Protein AF-A0A4P5VNS6-F1 (afdb_monomer_lite)

Sequence (165 aa):
MGELSDRFSELMARMAKGDAELFRTVGEQNAAIRQLVEEEVAPSVPSGAKEAPALKAGPQSLLPKDQCTPTALKARFGSAAAAHVYLEAALGPAPTKKKTWDYLSTVFVSGAWATKARTLARSGPEPGSVNEEALAQLEGRLLRRIDQLEERIIELFEQLLQRRP

Radius of gyration: 27.94 Å; chains: 1; bounding box: 42×62×94 Å

Foldseek 3Di:
DVPVVVVVVVVVVVVVVVVVVVVVVVVVVVVVVVVVVVVVVDDDDDDDDDDDPPPPDQQAQQDDLVCLDLVNVCVVQVALVSLQVVLCVQANDAPDPDSDSVLSSVCNHRNYHPDPPPPPDDDDDDDDDPPVVVVVVVVVVVVVVVVVVVVVVVVVVVVVVVPDD

pLDDT: mean 73.42, std 17.15, range [33.28, 95.5]

Secondary structure (DSSP, 8-state):
-HHHHHHHHHHHHHHHHHHHHHHHHHHHHHHHHH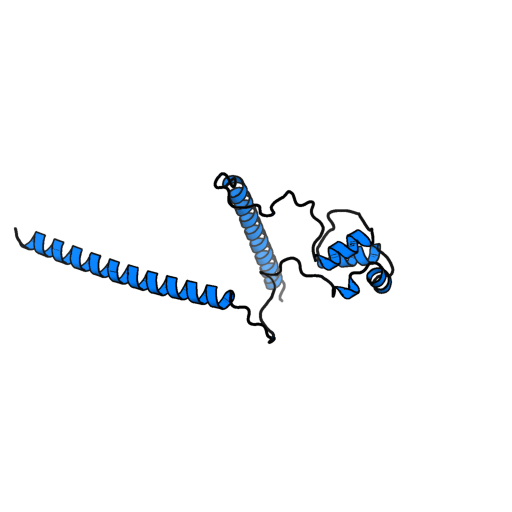HHHHHHHS--------S--SSS--S--SS-GGG-SHHHHHHHHSSHHHHHHHHHHHH-S-SS----HHHHHHHHHHTS------S-S------S---HHHHHHHHHHHHHHHHHHHHHHHHHHHHHHHT--

Structure (mmCIF, N/CA/C/O backbone):
data_AF-A0A4P5VNS6-F1
#
_entry.id   AF-A0A4P5VNS6-F1
#
loop_
_atom_site.group_PDB
_atom_site.id
_atom_site.type_symbol
_atom_site.label_atom_id
_atom_site.label_alt_id
_atom_site.label_comp_id
_atom_site.label_asym_id
_atom_site.label_entity_id
_atom_site.label_seq_id
_atom_site.pdbx_PDB_ins_code
_atom_site.Cartn_x
_atom_site.Cartn_y
_atom_site.Cartn_z
_atom_site.occupancy
_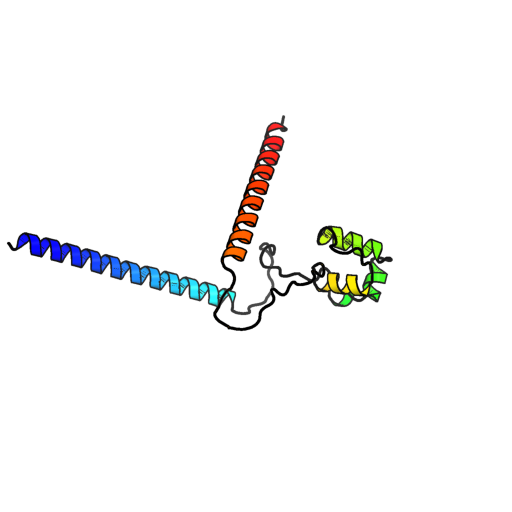atom_site.B_iso_or_equiv
_atom_site.auth_seq_id
_atom_site.auth_comp_id
_atom_site.auth_asym_id
_atom_site.auth_atom_id
_atom_site.pdbx_PDB_model_num
ATOM 1 N N . MET A 1 1 ? -21.376 -10.935 62.137 1.00 57.59 1 MET A N 1
ATOM 2 C CA . MET A 1 1 ? -20.607 -11.824 61.233 1.00 57.59 1 MET A CA 1
ATOM 3 C C . MET A 1 1 ? -21.289 -12.043 59.874 1.00 57.59 1 MET A C 1
ATOM 5 O O . MET A 1 1 ? -20.560 -12.286 58.928 1.00 57.59 1 MET A O 1
ATOM 9 N N . GLY A 1 2 ? -22.623 -11.927 59.729 1.00 73.06 2 GLY A N 1
ATOM 10 C CA . GLY A 1 2 ? -23.322 -12.167 58.446 1.00 73.06 2 GLY A CA 1
ATOM 11 C C . GLY A 1 2 ? -23.198 -11.061 57.384 1.00 73.06 2 GLY A C 1
ATOM 12 O O . GLY A 1 2 ? -22.937 -11.360 56.227 1.00 73.06 2 GLY A O 1
ATOM 13 N N . GLU A 1 3 ? -23.250 -9.783 57.773 1.00 75.88 3 GLU A N 1
ATOM 14 C CA . GLU A 1 3 ? -23.307 -8.659 56.812 1.00 75.88 3 GLU A CA 1
ATOM 15 C C . GLU A 1 3 ? -22.096 -8.545 55.868 1.00 75.88 3 GLU A C 1
ATOM 17 O O . GLU A 1 3 ? -22.223 -8.057 54.746 1.00 75.88 3 GLU A O 1
ATOM 22 N N . LEU A 1 4 ? -20.909 -8.993 56.296 1.00 78.88 4 LEU A N 1
ATOM 23 C CA . LEU A 1 4 ? -19.720 -9.012 55.434 1.00 78.88 4 LEU A CA 1
ATOM 24 C C . LEU A 1 4 ? -19.810 -10.107 54.359 1.00 78.88 4 LEU A C 1
ATOM 26 O O . LEU A 1 4 ? -19.375 -9.900 53.229 1.00 78.88 4 LEU A O 1
ATOM 30 N N . SER A 1 5 ? -20.392 -11.255 54.714 1.00 80.38 5 SER A N 1
ATOM 31 C CA . SER A 1 5 ? -20.616 -12.382 53.805 1.00 80.38 5 SER A CA 1
ATOM 32 C C . SER A 1 5 ? -21.685 -12.049 52.764 1.00 80.38 5 SER A C 1
ATOM 34 O O . SER A 1 5 ? -21.538 -12.403 51.593 1.00 80.38 5 SER A O 1
ATOM 36 N N . ASP A 1 6 ? -22.722 -11.311 53.162 1.00 83.75 6 ASP A N 1
ATOM 37 C CA . ASP A 1 6 ? -23.790 -10.875 52.258 1.00 83.75 6 ASP A CA 1
ATOM 38 C C . ASP A 1 6 ? -23.268 -9.870 51.223 1.00 83.75 6 ASP A C 1
ATOM 40 O O . ASP A 1 6 ? -23.511 -10.025 50.027 1.00 83.75 6 ASP A O 1
ATOM 44 N N . ARG A 1 7 ? -22.443 -8.901 51.649 1.00 82.50 7 ARG A N 1
ATOM 45 C CA . ARG A 1 7 ? -21.792 -7.941 50.737 1.00 82.50 7 ARG A CA 1
ATOM 46 C C . ARG A 1 7 ? -20.818 -8.610 49.769 1.00 82.50 7 ARG A C 1
ATOM 48 O O . ARG A 1 7 ? -20.739 -8.209 48.610 1.00 82.50 7 ARG A O 1
ATOM 55 N N . PHE A 1 8 ? -20.083 -9.625 50.223 1.00 85.69 8 PHE A N 1
ATOM 56 C CA . PHE A 1 8 ? -19.188 -10.389 49.353 1.00 85.69 8 PHE A CA 1
ATOM 57 C C . PHE A 1 8 ? -19.976 -11.210 48.322 1.00 85.69 8 PHE A C 1
ATOM 59 O O . PHE A 1 8 ? -19.625 -11.228 47.144 1.00 85.69 8 PHE A O 1
ATOM 66 N N . SER A 1 9 ? -21.091 -11.814 48.739 1.00 83.88 9 SER A N 1
ATOM 67 C CA . SER A 1 9 ? -21.991 -12.552 47.846 1.00 83.88 9 SER A CA 1
ATOM 68 C C . SER A 1 9 ? -22.637 -11.634 46.802 1.00 83.88 9 SER A C 1
ATOM 70 O O . SER A 1 9 ? -22.688 -11.979 45.622 1.00 83.88 9 SER A O 1
ATOM 72 N N . GLU A 1 10 ? -23.058 -10.430 47.199 1.00 87.69 10 GLU A N 1
ATOM 73 C CA . GLU A 1 10 ? -23.606 -9.418 46.288 1.00 87.69 10 GLU A CA 1
ATOM 74 C C . GLU A 1 10 ? -22.556 -8.910 45.283 1.00 87.69 10 GLU A C 1
ATOM 76 O O . GLU A 1 10 ? -22.858 -8.739 44.099 1.00 87.69 10 GLU A O 1
ATOM 81 N N . LEU A 1 11 ? -21.306 -8.715 45.722 1.00 88.56 11 LEU A N 1
ATOM 82 C CA . LEU A 1 11 ? -20.198 -8.327 44.846 1.00 88.56 11 LEU A CA 1
ATOM 83 C C . LEU A 1 11 ? -19.896 -9.411 43.804 1.00 88.56 11 LEU A C 1
ATOM 85 O O . LEU A 1 11 ? -19.791 -9.106 42.617 1.00 88.56 11 LEU A O 1
ATOM 89 N N . MET A 1 12 ? -19.805 -10.671 44.233 1.00 89.12 12 MET A N 1
ATOM 90 C CA . MET A 1 12 ? -19.567 -11.805 43.337 1.00 89.12 12 MET A CA 1
ATOM 91 C C . MET A 1 12 ? -20.711 -11.982 42.333 1.00 89.12 12 MET A C 1
ATOM 93 O O . MET A 1 12 ? -20.456 -12.236 41.159 1.00 89.12 12 MET A O 1
ATOM 97 N N . ALA A 1 13 ? -21.963 -11.775 42.753 1.00 86.75 13 ALA A N 1
ATOM 98 C CA . ALA A 1 13 ? -23.116 -11.817 41.856 1.00 86.75 13 ALA A CA 1
ATOM 99 C C . ALA A 1 13 ? -23.085 -10.690 40.807 1.00 86.75 13 ALA A C 1
ATOM 101 O O . ALA A 1 13 ? -23.384 -10.930 39.636 1.00 86.75 13 ALA A O 1
ATOM 102 N N . ARG A 1 14 ? -22.688 -9.468 41.195 1.00 85.81 14 ARG A N 1
ATOM 103 C CA . ARG A 1 14 ? -22.508 -8.351 40.250 1.00 85.81 14 ARG A CA 1
ATOM 104 C C . ARG A 1 14 ? -21.367 -8.602 39.269 1.00 85.81 14 ARG A C 1
ATOM 106 O O . ARG A 1 14 ? -21.533 -8.323 38.086 1.00 85.81 14 ARG A O 1
ATOM 113 N N . MET A 1 15 ? -20.249 -9.148 39.741 1.00 85.81 15 MET A N 1
ATOM 114 C CA . MET A 1 15 ? -19.095 -9.474 38.901 1.00 85.81 15 MET A CA 1
ATOM 115 C C . MET A 1 15 ? -19.434 -10.580 37.897 1.00 85.81 15 MET A C 1
ATOM 117 O O . MET A 1 15 ? -19.248 -10.391 36.703 1.00 85.81 15 MET A O 1
ATOM 121 N N . ALA A 1 16 ? -20.051 -11.674 38.356 1.00 82.12 16 ALA A N 1
ATOM 122 C CA . ALA A 1 16 ? -20.482 -12.770 37.489 1.00 82.12 16 ALA A CA 1
ATOM 123 C C . ALA A 1 16 ? -21.498 -12.314 36.428 1.00 82.12 16 ALA A C 1
ATOM 125 O O . ALA A 1 16 ? -21.472 -12.786 35.292 1.00 82.12 16 ALA A O 1
ATOM 126 N N . LYS A 1 17 ? -22.382 -11.372 36.780 1.00 83.62 17 LYS A N 1
ATOM 127 C CA . LYS A 1 17 ? -23.309 -10.760 35.823 1.00 83.62 17 LYS A CA 1
ATOM 128 C C . LYS A 1 17 ? -22.576 -9.894 34.793 1.00 83.62 17 LYS A C 1
ATOM 130 O O . LYS A 1 17 ? -22.872 -10.007 33.607 1.00 83.62 17 LYS A O 1
ATOM 135 N N . GLY A 1 18 ? -21.616 -9.081 35.235 1.00 84.06 18 GLY A N 1
ATOM 136 C CA . GLY A 1 18 ? -20.777 -8.270 34.350 1.00 84.06 18 GLY A CA 1
ATOM 137 C C . GLY A 1 18 ? -19.973 -9.121 33.367 1.00 84.06 18 GLY A C 1
ATOM 138 O O . GLY A 1 18 ? -19.977 -8.839 32.173 1.00 84.06 18 GLY A O 1
ATOM 139 N N . ASP A 1 19 ? -19.374 -10.215 33.838 1.00 87.44 19 ASP A N 1
ATOM 140 C CA . ASP A 1 19 ? -18.622 -11.142 32.988 1.00 87.44 19 ASP A CA 1
ATOM 141 C C . ASP A 1 19 ? -19.530 -11.838 31.967 1.00 87.44 19 ASP A C 1
ATOM 143 O O . ASP A 1 19 ? -19.176 -11.954 30.794 1.00 87.44 19 ASP A O 1
ATOM 147 N N . ALA A 1 20 ? -20.732 -12.260 32.368 1.00 82.25 20 ALA A N 1
ATOM 148 C CA . ALA A 1 20 ? -21.694 -12.869 31.450 1.00 82.25 20 ALA A CA 1
ATOM 149 C C . ALA A 1 20 ? -22.146 -11.897 30.342 1.00 82.25 20 ALA A C 1
ATOM 151 O O . ALA A 1 20 ? -22.266 -12.292 29.180 1.00 82.25 20 ALA A O 1
ATOM 152 N N . GLU A 1 21 ? -22.369 -10.624 30.681 1.00 84.38 21 GLU A N 1
ATOM 153 C CA . GLU A 1 21 ? -22.681 -9.567 29.710 1.00 84.38 21 GLU A CA 1
ATOM 154 C C . GLU A 1 21 ? -21.481 -9.276 28.789 1.00 84.38 21 GLU A C 1
ATOM 156 O O . GLU A 1 21 ? -21.652 -9.116 27.576 1.00 84.38 21 GLU A O 1
ATOM 161 N N . LEU A 1 22 ? -20.255 -9.310 29.321 1.00 88.94 22 LEU A N 1
ATOM 162 C CA . LEU A 1 22 ? -19.027 -9.159 28.540 1.00 88.94 22 LEU A CA 1
ATOM 163 C C . LEU A 1 22 ? -18.856 -10.303 27.528 1.00 88.94 22 LEU A C 1
ATOM 165 O O . LEU A 1 22 ? -18.639 -10.059 26.345 1.00 88.94 22 LEU A O 1
ATOM 169 N N . PHE A 1 23 ? -19.013 -11.561 27.946 1.00 87.44 23 PHE A N 1
ATOM 170 C CA . PHE A 1 23 ? -18.891 -12.702 27.031 1.00 87.44 23 PHE A CA 1
ATOM 171 C C . PHE A 1 23 ? -19.974 -12.709 25.957 1.00 87.44 23 PHE A C 1
ATOM 173 O O . PHE A 1 23 ? -19.704 -13.084 24.814 1.00 87.44 23 PHE A O 1
ATOM 180 N N . ARG A 1 24 ? -21.186 -12.263 26.295 1.00 88.00 24 ARG A N 1
ATOM 181 C CA . ARG A 1 24 ? -22.268 -12.120 25.323 1.00 88.00 24 ARG A CA 1
ATOM 182 C C . ARG A 1 24 ? -21.935 -11.064 24.272 1.00 88.00 24 ARG A C 1
ATOM 184 O O . ARG A 1 24 ? -22.014 -11.355 23.083 1.00 88.00 24 ARG A O 1
ATOM 191 N N . THR A 1 25 ? -21.512 -9.878 24.702 1.00 87.00 25 THR A N 1
ATOM 192 C CA . THR A 1 25 ? -21.177 -8.772 23.791 1.00 87.00 25 THR A CA 1
ATOM 193 C C . THR A 1 25 ? -19.965 -9.094 22.918 1.00 87.00 25 THR A C 1
ATOM 195 O O . THR A 1 25 ? -20.008 -8.877 21.709 1.00 87.00 25 THR A O 1
ATOM 198 N N . VAL A 1 26 ? -18.920 -9.706 23.482 1.00 83.19 26 VAL A N 1
ATOM 199 C CA . VAL A 1 26 ? -17.752 -10.184 22.722 1.00 83.19 26 VAL A CA 1
ATOM 200 C C . VAL A 1 26 ? -18.144 -11.294 21.741 1.00 83.19 26 VAL A C 1
ATOM 202 O O . VAL A 1 26 ? -17.657 -11.325 20.612 1.00 83.19 26 VAL A O 1
ATOM 205 N N . GLY A 1 27 ? -19.048 -12.197 22.132 1.00 86.56 27 GLY A N 1
ATOM 206 C CA . GLY A 1 27 ? -19.588 -13.231 21.250 1.00 86.56 27 GLY A CA 1
ATOM 207 C C . GLY A 1 27 ? -20.355 -12.651 20.059 1.00 86.56 27 GLY A C 1
ATOM 208 O O . GLY A 1 27 ? -20.112 -13.053 18.921 1.00 86.56 27 GLY A O 1
ATOM 209 N N . GLU A 1 28 ? -21.227 -11.672 20.307 1.00 86.94 28 GLU A N 1
ATOM 210 C CA . GLU A 1 28 ? -21.996 -10.959 19.279 1.00 86.94 28 GLU A CA 1
ATOM 211 C C . GLU A 1 28 ? -21.075 -10.180 18.322 1.00 86.94 28 GLU A C 1
ATOM 213 O O . GLU A 1 28 ? -21.220 -10.286 17.103 1.00 86.94 28 GLU A O 1
ATOM 218 N N . GLN A 1 29 ? -20.060 -9.484 18.846 1.00 81.75 29 GLN A N 1
ATOM 219 C CA . GLN A 1 29 ? -19.060 -8.781 18.032 1.00 81.75 29 GLN A CA 1
ATOM 220 C C . GLN A 1 29 ? -18.222 -9.743 17.181 1.00 81.75 29 GLN A C 1
ATOM 222 O O . GLN A 1 29 ? -18.025 -9.505 15.991 1.00 81.75 29 GLN A O 1
ATOM 227 N N . ASN A 1 30 ? -17.775 -10.866 17.747 1.00 79.31 30 ASN A N 1
ATOM 228 C CA . ASN A 1 30 ? -17.023 -11.876 17.002 1.00 79.31 30 ASN A CA 1
ATOM 229 C C . ASN A 1 30 ? -17.867 -12.536 15.902 1.00 79.31 30 ASN A C 1
ATOM 231 O O . ASN A 1 30 ? -17.341 -12.840 14.831 1.00 79.31 30 ASN A O 1
ATOM 235 N N . ALA A 1 31 ? -19.163 -12.753 16.141 1.00 82.44 31 ALA A N 1
ATOM 236 C CA . ALA A 1 31 ? -20.083 -13.256 15.125 1.00 82.44 31 ALA A CA 1
ATOM 237 C C . ALA A 1 31 ? -20.281 -12.240 13.988 1.00 82.44 31 ALA A C 1
ATOM 239 O O . ALA A 1 31 ? -20.215 -12.622 12.821 1.00 82.44 31 ALA A O 1
ATOM 240 N N . ALA A 1 32 ? -20.432 -10.953 14.314 1.00 78.44 32 ALA A N 1
ATOM 241 C CA . ALA A 1 32 ? -20.539 -9.882 13.325 1.00 78.44 32 ALA A CA 1
ATOM 242 C C . ALA A 1 32 ? -19.264 -9.745 12.473 1.00 78.44 32 ALA A C 1
ATOM 244 O O . ALA A 1 32 ? -19.344 -9.633 11.253 1.00 78.44 32 ALA A O 1
ATOM 245 N N . ILE A 1 33 ? -18.078 -9.839 13.087 1.00 77.00 33 ILE A N 1
ATOM 246 C CA . ILE A 1 33 ? -16.797 -9.824 12.361 1.00 77.00 33 ILE A CA 1
ATOM 247 C C . ILE A 1 33 ? -16.700 -11.020 11.410 1.00 77.00 33 ILE A C 1
ATOM 249 O O . ILE A 1 33 ? -16.287 -10.860 10.265 1.00 77.00 33 ILE A O 1
ATOM 253 N N . ARG A 1 34 ? -17.101 -12.219 11.853 1.00 78.12 34 ARG A N 1
ATOM 254 C CA . ARG A 1 34 ? -17.105 -13.409 10.988 1.00 78.12 34 ARG A CA 1
ATOM 255 C C . ARG A 1 34 ? -18.057 -13.253 9.805 1.00 78.12 34 ARG A C 1
ATOM 257 O O . ARG A 1 34 ? -17.665 -13.618 8.706 1.00 78.12 34 ARG A O 1
ATOM 264 N N . GLN A 1 35 ? -19.240 -12.671 10.007 1.00 75.75 35 GLN A N 1
ATOM 265 C CA . GLN A 1 35 ? -20.183 -12.384 8.921 1.00 75.75 35 GLN A CA 1
ATOM 266 C C . GLN A 1 35 ? -19.618 -11.375 7.917 1.00 75.75 35 GLN A C 1
ATOM 268 O O . GLN A 1 35 ? -19.675 -11.637 6.724 1.00 75.75 35 GLN A O 1
ATOM 273 N N . LEU A 1 36 ? -18.997 -10.284 8.379 1.00 73.38 36 LEU A N 1
ATOM 274 C CA . LEU A 1 36 ? -18.351 -9.304 7.494 1.00 73.38 36 LEU A CA 1
ATOM 275 C C . LEU A 1 36 ? -17.192 -9.916 6.695 1.00 73.38 36 LEU A C 1
ATOM 277 O O . LEU A 1 36 ? -17.029 -9.633 5.512 1.00 73.38 36 LEU A O 1
ATOM 281 N N . VAL A 1 37 ? -16.395 -10.782 7.326 1.00 73.00 37 VAL A N 1
ATOM 282 C CA . VAL A 1 37 ? -15.302 -11.493 6.648 1.00 73.00 37 VAL A CA 1
ATOM 283 C C . VAL A 1 37 ? -15.845 -12.506 5.639 1.00 73.00 37 VAL A C 1
ATOM 285 O O . VAL A 1 37 ? -15.286 -12.638 4.556 1.00 73.00 37 VAL A O 1
ATOM 288 N N . GLU A 1 38 ? -16.923 -13.218 5.960 1.00 67.75 38 GLU A N 1
ATOM 289 C CA . GLU A 1 38 ? -17.539 -14.193 5.056 1.00 67.75 38 GLU A CA 1
ATOM 290 C C . GLU A 1 38 ? -18.257 -13.512 3.877 1.00 67.75 38 GLU A C 1
ATOM 292 O O . GLU A 1 38 ? -18.176 -13.998 2.749 1.00 67.75 38 GLU A O 1
ATOM 297 N N . GLU A 1 39 ? -18.852 -12.337 4.098 1.00 61.75 39 GLU A N 1
ATOM 298 C CA . GLU A 1 39 ? -19.441 -11.488 3.056 1.00 61.75 39 GLU A CA 1
ATOM 299 C C . GLU A 1 39 ? -18.370 -10.862 2.140 1.00 61.75 39 GLU A C 1
ATOM 301 O O . GLU A 1 39 ? -18.549 -10.851 0.924 1.00 61.75 39 GLU A O 1
ATOM 306 N N . GLU A 1 40 ? -17.207 -10.447 2.667 1.00 57.56 40 GLU A N 1
ATOM 307 C CA . GLU A 1 40 ? -16.065 -10.002 1.840 1.00 57.56 40 GLU A CA 1
ATOM 308 C C . GLU A 1 40 ? -15.374 -11.146 1.065 1.00 57.56 40 GLU A C 1
ATOM 310 O O . GLU A 1 40 ? -14.665 -10.889 0.088 1.00 57.56 40 GLU A O 1
ATOM 315 N N . VAL A 1 41 ? -15.540 -12.404 1.491 1.00 55.00 41 VAL A N 1
ATOM 316 C CA . VAL A 1 41 ? -14.905 -13.585 0.869 1.00 55.00 41 VAL A CA 1
ATOM 317 C C . VAL A 1 41 ? -15.838 -14.300 -0.122 1.00 55.00 41 VAL A C 1
ATOM 319 O O . VAL A 1 41 ? -15.368 -15.089 -0.950 1.00 55.00 41 VAL A O 1
ATOM 322 N N . ALA A 1 42 ? -17.139 -13.997 -0.126 1.00 41.19 42 ALA A N 1
ATOM 323 C CA . ALA A 1 42 ? -18.069 -14.503 -1.131 1.00 41.19 42 ALA A CA 1
ATOM 324 C C . ALA A 1 42 ? -17.799 -13.850 -2.511 1.00 41.19 42 ALA A C 1
ATOM 326 O O . ALA A 1 42 ? -17.770 -12.624 -2.631 1.00 41.19 42 ALA A O 1
ATOM 327 N N . PRO A 1 43 ? -17.605 -14.625 -3.598 1.00 46.91 43 PRO A N 1
ATOM 328 C CA . PRO A 1 43 ? -17.258 -14.070 -4.898 1.00 46.91 43 PRO A CA 1
ATOM 329 C C . PRO A 1 43 ? -18.522 -13.571 -5.606 1.00 46.91 43 PRO A C 1
ATOM 331 O O . PRO A 1 43 ? -19.086 -14.269 -6.447 1.00 46.91 43 PRO A O 1
ATOM 334 N N . SER A 1 44 ? -18.971 -12.354 -5.303 1.00 37.81 44 SER A N 1
ATOM 335 C CA . SER A 1 44 ? -20.013 -11.679 -6.085 1.00 37.81 44 SER A CA 1
ATOM 336 C C . SER A 1 44 ? -19.427 -10.534 -6.909 1.00 37.81 44 SER A C 1
ATOM 338 O O . SER A 1 44 ? -19.342 -9.385 -6.484 1.00 37.81 44 SER A O 1
ATOM 340 N N . VAL A 1 45 ? -19.048 -10.863 -8.140 1.00 41.75 45 VAL A N 1
ATOM 341 C CA . VAL A 1 45 ? -19.117 -9.939 -9.284 1.00 41.75 45 VAL A CA 1
ATOM 342 C C . VAL A 1 45 ? -20.605 -9.930 -9.695 1.00 41.75 45 VAL A C 1
ATOM 344 O O . VAL A 1 45 ? -21.160 -11.026 -9.795 1.00 41.75 45 VAL A O 1
ATOM 347 N N . PRO A 1 46 ? -21.284 -8.778 -9.915 1.00 46.28 46 PRO A N 1
ATOM 348 C CA . PRO A 1 46 ? -20.843 -7.786 -10.893 1.00 46.28 46 PRO A CA 1
ATOM 349 C C . PRO A 1 46 ? -21.022 -6.294 -10.548 1.00 46.28 46 PRO A C 1
ATOM 351 O O . PRO A 1 46 ? -22.008 -5.858 -9.974 1.00 46.28 46 PRO A O 1
ATOM 354 N N . SER A 1 47 ? -20.068 -5.517 -11.072 1.00 44.56 47 SER A N 1
ATOM 355 C CA . SER A 1 47 ? -20.256 -4.249 -11.794 1.00 44.56 47 SER A CA 1
ATOM 356 C C . SER A 1 47 ? -21.186 -3.186 -11.188 1.00 44.56 47 SER A C 1
ATOM 358 O O . SER A 1 47 ? -22.391 -3.192 -11.420 1.00 44.56 47 SER A O 1
ATOM 360 N N . GLY A 1 48 ? -20.592 -2.152 -10.587 1.00 35.12 48 GLY A N 1
ATOM 361 C CA . GLY A 1 48 ? -21.307 -0.920 -10.246 1.00 35.12 48 GLY A CA 1
ATOM 362 C C . GLY A 1 48 ? -20.450 0.085 -9.489 1.00 35.12 48 GLY A C 1
ATOM 363 O O . GLY A 1 48 ? -20.536 0.185 -8.279 1.00 35.12 48 GLY A O 1
ATOM 364 N N . ALA A 1 49 ? -19.594 0.789 -10.226 1.00 44.91 49 ALA A N 1
ATOM 365 C CA . ALA A 1 49 ? -18.784 1.946 -9.844 1.00 44.91 49 ALA A CA 1
ATOM 366 C C . ALA A 1 49 ? -19.145 2.694 -8.537 1.00 44.91 49 ALA A C 1
ATOM 368 O O . ALA A 1 49 ? -20.177 3.356 -8.471 1.00 44.91 49 ALA A O 1
ATOM 369 N N . LYS A 1 50 ? -18.182 2.730 -7.605 1.00 46.16 50 LYS A N 1
ATOM 370 C CA . LYS A 1 50 ? -17.522 3.926 -7.026 1.00 46.16 50 LYS A CA 1
ATOM 371 C C . LYS A 1 50 ? -17.121 3.636 -5.581 1.00 46.16 50 LYS A C 1
ATOM 373 O O . LYS A 1 50 ? -17.872 3.952 -4.679 1.00 46.16 50 LYS A O 1
ATOM 378 N N . GLU A 1 51 ? -15.914 3.121 -5.376 1.00 36.16 51 GLU A N 1
ATOM 379 C CA . GLU A 1 51 ? -15.112 3.436 -4.189 1.00 36.16 51 GLU A CA 1
ATOM 380 C C . GLU A 1 51 ? -13.653 3.027 -4.431 1.00 36.16 51 GLU A C 1
ATOM 382 O O . GLU A 1 51 ? -13.353 2.128 -5.218 1.00 36.16 51 GLU A O 1
ATOM 387 N N . ALA A 1 52 ? -12.741 3.831 -3.893 1.00 41.34 52 ALA A N 1
ATOM 388 C CA . ALA A 1 52 ? -11.379 4.005 -4.379 1.00 41.34 52 ALA A CA 1
ATOM 389 C C . ALA A 1 52 ? -10.516 2.722 -4.288 1.00 41.34 52 ALA A C 1
ATOM 391 O O . ALA A 1 52 ? -10.305 2.195 -3.196 1.00 41.34 52 ALA A O 1
ATOM 392 N N . PRO A 1 53 ? -9.915 2.251 -5.400 1.00 40.41 53 PRO A N 1
ATOM 393 C CA . PRO A 1 53 ? -9.215 0.965 -5.481 1.00 40.41 53 PRO A CA 1
ATOM 394 C C . PRO A 1 53 ? -7.745 1.040 -5.025 1.00 40.41 53 PRO A C 1
ATOM 396 O O . PRO A 1 53 ? -6.908 0.271 -5.491 1.00 40.41 53 PRO A O 1
ATOM 399 N N . ALA A 1 54 ? -7.380 1.990 -4.163 1.00 46.62 54 ALA A N 1
ATOM 400 C CA . ALA A 1 54 ? -5.972 2.353 -3.9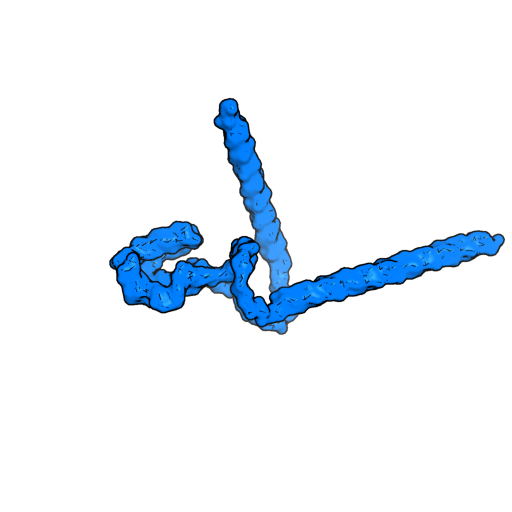87 1.00 46.62 54 ALA A CA 1
ATOM 401 C C . ALA A 1 54 ? -5.171 1.431 -3.047 1.00 46.62 54 ALA A C 1
ATOM 403 O O . ALA A 1 54 ? -3.946 1.488 -3.075 1.00 46.62 54 ALA A O 1
ATOM 404 N N . LEU A 1 55 ? -5.811 0.584 -2.226 1.00 44.12 55 LEU A N 1
ATOM 405 C CA . LEU A 1 55 ? -5.101 -0.114 -1.134 1.00 44.12 55 LEU A CA 1
ATOM 406 C C . LEU A 1 55 ? -5.179 -1.652 -1.146 1.00 44.12 55 LEU A C 1
ATOM 408 O O . LEU A 1 55 ? -4.469 -2.291 -0.376 1.00 44.12 55 LEU A O 1
ATOM 412 N N . LYS A 1 56 ? -5.955 -2.270 -2.050 1.00 43.72 56 LYS A N 1
ATOM 413 C CA . LYS A 1 56 ? -5.925 -3.733 -2.303 1.00 43.72 56 LYS A CA 1
ATOM 414 C C . LYS A 1 56 ? -5.423 -4.095 -3.714 1.00 43.72 56 LYS A C 1
ATOM 416 O O . LYS A 1 56 ? -5.506 -5.250 -4.129 1.00 43.72 56 LYS A O 1
ATOM 421 N N . ALA A 1 57 ? -4.878 -3.137 -4.463 1.00 42.66 57 ALA A N 1
ATOM 422 C CA . ALA A 1 57 ? -4.277 -3.405 -5.763 1.00 42.66 57 ALA A CA 1
ATOM 423 C C . ALA A 1 57 ? -2.867 -3.996 -5.580 1.00 42.66 57 ALA A C 1
ATOM 425 O O . ALA A 1 57 ? -1.864 -3.286 -5.573 1.00 42.66 57 ALA A O 1
ATOM 426 N N . GLY A 1 58 ? -2.784 -5.328 -5.480 1.00 51.69 58 GLY A N 1
ATOM 427 C CA . GLY A 1 58 ? -1.606 -6.038 -5.992 1.00 51.69 58 GLY A CA 1
ATOM 428 C C . GLY A 1 58 ? -1.325 -5.586 -7.434 1.00 51.69 58 GLY A C 1
ATOM 429 O O . GLY A 1 58 ? -2.226 -5.045 -8.078 1.00 51.69 58 GLY A O 1
ATOM 430 N N . PRO A 1 59 ? -0.095 -5.742 -7.941 1.00 53.84 59 PRO A N 1
ATOM 431 C CA . PRO A 1 59 ? 0.354 -4.985 -9.097 1.00 53.84 59 PRO A CA 1
ATOM 432 C C . PRO A 1 59 ? -0.563 -5.293 -10.298 1.00 53.84 59 PRO A C 1
ATOM 434 O O . PRO A 1 59 ? -0.734 -6.439 -10.720 1.00 53.84 59 PRO A O 1
ATOM 437 N N . GLN A 1 60 ? -1.300 -4.262 -10.723 1.00 61.38 60 GLN A N 1
ATOM 438 C CA . GLN A 1 60 ? -2.330 -4.354 -11.752 1.00 61.38 60 GLN A CA 1
ATOM 439 C C . GLN A 1 60 ? -1.676 -4.129 -13.108 1.00 61.38 60 GLN A C 1
ATOM 441 O O . GLN A 1 60 ? -0.935 -3.164 -13.289 1.00 61.38 60 GLN A O 1
ATOM 446 N N . SER A 1 61 ? -1.974 -5.012 -14.064 1.00 65.69 61 SER A N 1
ATOM 447 C CA . SER A 1 61 ? -1.511 -4.885 -15.448 1.00 65.69 61 SER A CA 1
ATOM 448 C C . SER A 1 61 ? -1.803 -3.475 -15.962 1.00 65.69 61 SER A C 1
ATOM 450 O O . SER A 1 61 ? -2.959 -3.056 -16.013 1.00 65.69 61 SER A O 1
ATOM 452 N N . LEU A 1 62 ? -0.755 -2.741 -16.342 1.00 75.19 62 LEU A N 1
ATOM 453 C CA . LEU A 1 62 ? -0.853 -1.336 -16.758 1.00 75.19 62 LEU A CA 1
ATOM 454 C C . LEU A 1 62 ? -1.588 -1.179 -18.088 1.00 75.19 62 LEU A C 1
ATOM 456 O O . LEU A 1 62 ? -2.077 -0.101 -18.412 1.00 75.19 62 LEU A O 1
ATOM 460 N N . LEU A 1 63 ? -1.636 -2.254 -18.871 1.00 78.12 63 LEU A N 1
ATOM 461 C CA . LEU A 1 63 ? -2.331 -2.335 -20.144 1.00 78.12 63 LEU A CA 1
ATOM 462 C C . LEU A 1 63 ? -3.156 -3.630 -20.213 1.00 78.12 63 LEU A C 1
ATOM 464 O O . LEU A 1 63 ? -2.857 -4.591 -19.497 1.00 78.12 63 LEU A O 1
ATOM 468 N N . PRO A 1 64 ? -4.177 -3.697 -21.086 1.00 77.88 64 PRO A N 1
ATOM 469 C CA . PRO A 1 64 ? -4.861 -4.950 -21.388 1.00 77.88 64 PRO A CA 1
ATOM 470 C C . PRO A 1 64 ? -3.866 -6.011 -21.875 1.00 77.88 64 PRO A C 1
ATOM 472 O O . PRO A 1 64 ? -2.958 -5.689 -22.642 1.00 77.88 64 PRO A O 1
ATOM 475 N N . LYS A 1 65 ? -4.053 -7.274 -21.469 1.00 72.06 65 LYS A N 1
ATOM 476 C CA . LYS A 1 65 ? -3.108 -8.379 -21.737 1.00 72.06 65 LYS A CA 1
ATOM 477 C C . LYS A 1 65 ? -2.748 -8.521 -23.221 1.00 72.06 65 LYS A C 1
ATOM 479 O O . LYS A 1 65 ? -1.587 -8.766 -23.542 1.00 72.06 65 LYS A O 1
ATOM 484 N N . ASP A 1 66 ? -3.703 -8.266 -24.112 1.00 74.62 66 ASP A N 1
ATOM 485 C CA . ASP A 1 66 ? -3.515 -8.349 -25.568 1.00 74.62 66 ASP A CA 1
ATOM 486 C C . ASP A 1 66 ? -2.556 -7.277 -26.116 1.00 74.62 66 ASP A C 1
ATOM 488 O O . ASP A 1 66 ? -1.931 -7.452 -27.162 1.00 74.62 66 ASP A O 1
ATOM 492 N N . GLN A 1 67 ? -2.392 -6.171 -25.387 1.00 77.56 67 GLN A N 1
ATOM 493 C CA . GLN A 1 67 ? -1.537 -5.043 -25.761 1.00 77.56 67 GLN A CA 1
ATOM 494 C C . GLN A 1 67 ? -0.168 -5.070 -25.074 1.00 77.56 67 GLN A C 1
ATOM 496 O O . GLN A 1 67 ? 0.667 -4.208 -25.345 1.00 77.56 67 GLN A O 1
ATOM 501 N N . CYS A 1 68 ? 0.079 -6.053 -24.206 1.00 77.00 68 CYS A N 1
ATOM 502 C CA . CYS A 1 68 ? 1.347 -6.201 -23.500 1.00 77.00 68 CYS A CA 1
ATOM 503 C C . CYS A 1 68 ? 2.382 -7.026 -24.278 1.00 77.00 68 CYS A C 1
ATOM 505 O O . CYS A 1 68 ? 3.484 -7.235 -23.782 1.00 77.00 68 CYS A O 1
ATOM 507 N N . THR A 1 69 ? 2.069 -7.504 -25.486 1.00 82.56 69 THR A N 1
ATOM 508 C CA . THR A 1 69 ? 3.031 -8.245 -26.313 1.00 82.56 69 THR A CA 1
ATOM 509 C C . THR A 1 69 ? 4.122 -7.316 -26.871 1.00 82.56 69 THR A C 1
ATOM 511 O O . THR A 1 69 ? 3.848 -6.150 -27.171 1.00 82.56 69 THR A O 1
ATOM 514 N N . PRO A 1 70 ? 5.366 -7.795 -27.075 1.00 83.06 70 PRO A N 1
ATOM 515 C CA . PRO A 1 70 ? 6.454 -6.974 -27.617 1.00 83.06 70 PRO A CA 1
ATOM 516 C C . PRO A 1 70 ? 6.121 -6.294 -28.952 1.00 83.06 70 PRO A C 1
ATOM 518 O O . PRO A 1 70 ? 6.577 -5.182 -29.212 1.00 83.06 70 PRO A O 1
ATOM 521 N N . THR A 1 71 ? 5.328 -6.942 -29.807 1.00 84.12 71 THR A N 1
ATOM 522 C CA . THR A 1 71 ? 4.871 -6.399 -31.094 1.00 84.12 71 THR A CA 1
ATOM 523 C C . THR A 1 71 ? 3.862 -5.266 -30.911 1.00 84.12 71 THR A C 1
ATOM 525 O O . THR A 1 71 ? 4.025 -4.211 -31.523 1.00 84.12 71 THR A O 1
ATOM 528 N N . ALA A 1 72 ? 2.877 -5.430 -30.024 1.00 83.31 72 ALA A N 1
ATOM 529 C CA . ALA A 1 72 ? 1.903 -4.387 -29.706 1.00 83.31 72 ALA A CA 1
ATOM 530 C C . ALA A 1 72 ? 2.556 -3.183 -29.006 1.00 83.31 72 ALA A C 1
ATOM 532 O O . ALA A 1 72 ? 2.270 -2.035 -29.344 1.00 83.31 72 ALA A O 1
ATOM 533 N N . LEU A 1 73 ? 3.495 -3.421 -28.087 1.00 84.44 73 LEU A N 1
ATOM 534 C CA . LEU A 1 73 ? 4.231 -2.355 -27.404 1.00 84.44 73 LEU A CA 1
ATOM 535 C C . LEU A 1 73 ? 5.126 -1.562 -28.367 1.00 84.44 73 LEU A C 1
ATOM 537 O O . LEU A 1 73 ? 5.173 -0.333 -28.286 1.00 84.44 73 LEU A O 1
ATOM 541 N N . LYS A 1 74 ? 5.778 -2.238 -29.323 1.00 86.88 74 LYS A N 1
ATOM 542 C CA . LYS A 1 74 ? 6.509 -1.576 -30.414 1.00 86.88 74 LYS A CA 1
ATOM 543 C C . LYS A 1 74 ? 5.587 -0.706 -31.264 1.00 86.88 74 LYS A C 1
ATOM 545 O O . LYS A 1 74 ? 5.946 0.431 -31.545 1.00 86.88 74 LYS A O 1
ATOM 550 N N . ALA A 1 75 ? 4.406 -1.208 -31.627 1.00 87.12 75 ALA A N 1
ATOM 551 C CA . ALA A 1 75 ? 3.431 -0.448 -32.407 1.00 87.12 75 ALA A CA 1
ATOM 552 C C . ALA A 1 75 ? 2.906 0.787 -31.653 1.00 87.12 75 ALA A C 1
ATOM 554 O O . ALA A 1 75 ? 2.685 1.828 -32.263 1.00 87.12 75 ALA A O 1
ATOM 555 N N . ARG A 1 76 ? 2.741 0.694 -30.327 1.00 82.12 76 ARG A N 1
ATOM 556 C CA . ARG A 1 76 ? 2.201 1.784 -29.499 1.00 82.12 76 ARG A CA 1
ATOM 557 C C . ARG A 1 76 ? 3.216 2.861 -29.130 1.00 82.12 76 ARG A C 1
ATOM 559 O O . ARG A 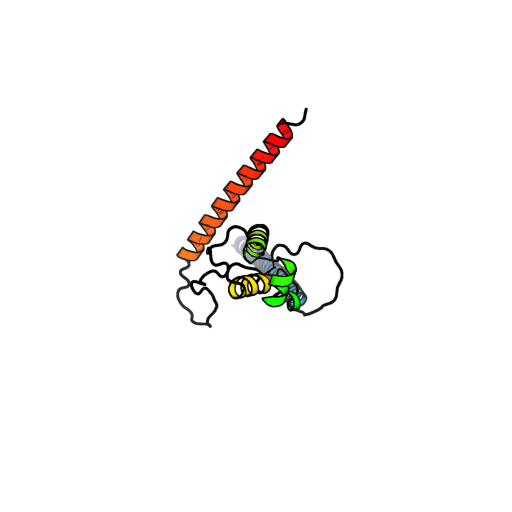1 76 ? 2.872 4.036 -29.143 1.00 82.12 76 ARG A O 1
ATOM 566 N N . PHE A 1 77 ? 4.435 2.475 -28.763 1.00 85.12 77 PHE A N 1
ATOM 567 C CA . PHE A 1 77 ? 5.438 3.413 -28.244 1.00 85.12 77 PHE A CA 1
ATOM 568 C C . PHE A 1 77 ? 6.544 3.742 -29.251 1.00 85.12 77 PHE A C 1
ATOM 570 O O . PHE A 1 77 ? 7.329 4.660 -29.016 1.00 85.12 77 PHE A O 1
ATOM 577 N N . GLY A 1 78 ? 6.663 2.980 -30.343 1.00 83.19 78 GLY A N 1
ATOM 578 C CA . GLY A 1 78 ? 7.684 3.143 -31.385 1.00 83.19 78 GLY A CA 1
ATOM 579 C C . GLY A 1 78 ? 9.109 2.780 -30.947 1.00 83.19 78 GLY A C 1
ATOM 580 O O . GLY A 1 78 ? 9.877 2.222 -31.726 1.00 83.19 78 GLY A O 1
ATOM 581 N N . SER A 1 79 ? 9.477 3.035 -29.688 1.00 87.25 79 SER A N 1
ATOM 582 C CA . SER A 1 79 ? 10.796 2.748 -29.124 1.00 87.25 79 SER A CA 1
ATOM 583 C C . SER A 1 79 ? 10.714 2.226 -27.689 1.00 87.25 79 SER A C 1
ATOM 585 O O . SER A 1 79 ? 9.834 2.597 -26.909 1.00 87.25 79 SER A O 1
ATOM 587 N N . ALA A 1 80 ? 11.687 1.392 -27.312 1.00 84.19 80 ALA A N 1
ATOM 588 C CA . ALA A 1 80 ? 11.774 0.850 -25.957 1.00 84.19 80 ALA A CA 1
ATOM 589 C C . ALA A 1 80 ? 12.077 1.943 -24.917 1.00 84.19 80 ALA A C 1
ATOM 591 O O . ALA A 1 80 ? 11.702 1.819 -23.756 1.00 84.19 80 ALA A O 1
ATOM 592 N N . ALA A 1 81 ? 12.735 3.033 -25.329 1.00 84.19 81 ALA A N 1
ATOM 593 C CA . ALA A 1 81 ? 12.989 4.183 -24.470 1.00 84.19 81 ALA A CA 1
ATOM 594 C C . ALA A 1 81 ? 11.697 4.939 -24.131 1.00 84.19 81 ALA A C 1
ATOM 596 O O . ALA A 1 81 ? 11.487 5.253 -22.965 1.00 84.19 81 ALA A O 1
ATOM 597 N N . ALA A 1 82 ? 10.816 5.169 -25.110 1.00 84.12 82 ALA A N 1
ATOM 598 C CA . ALA A 1 82 ? 9.522 5.810 -24.874 1.00 84.12 82 ALA A CA 1
ATOM 599 C C . ALA A 1 82 ? 8.628 4.966 -23.949 1.00 84.12 82 ALA A C 1
ATOM 601 O O . ALA A 1 82 ? 8.033 5.491 -23.011 1.00 84.12 82 ALA A O 1
ATOM 602 N N . ALA A 1 83 ? 8.608 3.646 -24.154 1.00 85.25 83 ALA A N 1
ATOM 603 C CA . ALA A 1 83 ? 7.905 2.718 -23.270 1.00 85.25 83 ALA A CA 1
ATOM 604 C C . ALA A 1 83 ? 8.476 2.721 -21.837 1.00 85.25 83 ALA A C 1
ATOM 606 O O . ALA A 1 83 ? 7.722 2.689 -20.870 1.00 85.25 83 ALA A O 1
ATOM 607 N N . HIS A 1 84 ? 9.800 2.808 -21.686 1.00 83.81 84 HIS A N 1
ATOM 608 C CA . HIS A 1 84 ? 10.448 2.901 -20.375 1.00 83.81 84 HIS A CA 1
ATOM 609 C C . HIS A 1 84 ? 10.102 4.202 -19.639 1.00 83.81 84 HIS A C 1
ATOM 611 O O . HIS A 1 84 ? 9.804 4.156 -18.454 1.00 83.81 84 HIS A O 1
ATOM 617 N N . VAL A 1 85 ? 10.086 5.344 -20.337 1.00 85.00 85 VAL A N 1
ATOM 618 C CA . VAL A 1 85 ? 9.684 6.638 -19.753 1.00 85.00 85 VAL A CA 1
ATOM 619 C C . VAL A 1 85 ? 8.229 6.597 -19.285 1.00 85.00 85 VAL A C 1
ATOM 621 O O . VAL A 1 85 ? 7.914 7.096 -18.208 1.00 85.00 85 VAL A O 1
ATOM 624 N N . TYR A 1 86 ? 7.346 5.954 -20.054 1.00 85.06 86 TYR A N 1
ATOM 625 C CA . TYR A 1 86 ? 5.956 5.750 -19.644 1.00 85.06 86 TYR A CA 1
ATOM 626 C C . TYR A 1 86 ? 5.852 4.909 -18.363 1.00 85.06 86 TYR A C 1
ATOM 628 O O . TYR A 1 86 ? 5.119 5.267 -17.443 1.00 85.06 86 TYR A O 1
ATOM 636 N N . LEU A 1 87 ? 6.619 3.819 -18.272 1.00 84.50 87 LEU A N 1
ATOM 637 C CA . LEU A 1 87 ? 6.670 2.998 -17.062 1.00 84.50 87 LEU A CA 1
ATOM 638 C C . LEU A 1 87 ? 7.255 3.755 -15.867 1.00 84.50 87 LEU A C 1
ATOM 640 O O . LEU A 1 87 ? 6.772 3.574 -14.759 1.00 84.50 87 LEU A O 1
ATOM 644 N N . GLU A 1 88 ? 8.245 4.624 -16.067 1.00 85.44 88 GLU A N 1
ATOM 645 C CA . GLU A 1 88 ? 8.794 5.458 -14.991 1.00 85.44 88 GLU A CA 1
ATOM 646 C C . GLU A 1 88 ? 7.800 6.506 -14.488 1.00 85.44 88 GLU A C 1
ATOM 648 O O . GLU A 1 88 ? 7.746 6.767 -13.287 1.00 85.44 88 GLU A O 1
ATOM 653 N N . ALA A 1 89 ? 6.970 7.060 -15.374 1.00 81.00 89 ALA A N 1
ATOM 654 C CA . ALA A 1 89 ? 5.880 7.947 -14.979 1.00 81.00 89 ALA A CA 1
ATOM 655 C C . ALA A 1 89 ? 4.784 7.207 -14.187 1.00 81.00 89 ALA A C 1
ATOM 657 O O . ALA A 1 89 ? 4.196 7.787 -13.278 1.00 81.00 89 ALA A O 1
ATOM 658 N N . ALA A 1 90 ? 4.520 5.937 -14.513 1.00 79.31 90 ALA A N 1
ATOM 659 C CA . ALA A 1 90 ? 3.464 5.141 -13.884 1.00 79.31 90 ALA A CA 1
ATOM 660 C C . ALA A 1 90 ? 3.900 4.428 -12.588 1.00 79.31 90 ALA A C 1
ATOM 662 O O . ALA A 1 90 ? 3.125 4.338 -11.642 1.00 79.31 90 ALA A O 1
ATOM 663 N N . LEU A 1 91 ? 5.127 3.901 -12.545 1.00 80.38 91 LEU A N 1
ATOM 664 C CA . LEU A 1 91 ? 5.642 3.035 -11.474 1.00 80.38 91 LEU A CA 1
ATOM 665 C C . LEU A 1 91 ? 6.781 3.676 -10.667 1.00 80.38 91 LEU A C 1
ATOM 667 O O . LEU A 1 91 ? 7.301 3.059 -9.735 1.00 80.38 91 LEU A O 1
ATOM 671 N N . GLY A 1 92 ? 7.214 4.884 -11.032 1.00 80.75 92 GLY A N 1
ATOM 672 C CA . GLY A 1 92 ? 8.397 5.523 -10.462 1.00 80.75 92 GLY A CA 1
ATOM 673 C C . GLY A 1 92 ? 9.714 5.009 -11.066 1.00 80.75 92 GLY A C 1
ATOM 674 O O . GLY A 1 92 ? 9.705 4.211 -12.004 1.00 80.75 92 GLY A O 1
ATOM 675 N N . PRO A 1 93 ? 10.872 5.463 -10.551 1.00 81.94 93 PRO A N 1
ATOM 676 C CA . PRO A 1 93 ? 12.176 5.239 -11.175 1.00 81.94 93 PRO A CA 1
ATOM 677 C C . PRO A 1 93 ? 12.517 3.752 -11.313 1.00 81.94 93 PRO A C 1
ATOM 679 O O . PRO A 1 93 ? 12.377 2.973 -10.366 1.00 81.94 93 PRO A O 1
ATOM 682 N N . ALA A 1 94 ? 13.015 3.364 -12.489 1.00 80.12 94 ALA A N 1
ATOM 683 C CA . ALA A 1 94 ? 13.328 1.972 -12.768 1.00 80.12 94 ALA A CA 1
ATOM 684 C C . ALA A 1 94 ? 14.532 1.488 -11.936 1.00 80.12 94 ALA A C 1
ATOM 686 O O . ALA A 1 94 ? 15.580 2.140 -11.911 1.00 80.12 94 ALA A O 1
ATOM 687 N N . PRO A 1 95 ? 14.465 0.292 -11.321 1.00 76.25 95 PRO A N 1
ATOM 688 C CA . PRO A 1 95 ? 15.597 -0.277 -10.590 1.00 76.25 95 PRO A CA 1
ATOM 689 C C . PRO A 1 95 ? 16.721 -0.742 -11.524 1.00 76.25 95 PRO A C 1
ATOM 691 O O . PRO A 1 95 ? 17.840 -0.996 -11.078 1.00 76.25 95 PRO A O 1
ATOM 694 N N . THR A 1 96 ? 16.442 -0.896 -12.823 1.00 73.56 96 THR A N 1
ATOM 695 C CA . THR A 1 96 ? 17.435 -1.309 -13.814 1.00 73.56 96 THR A CA 1
ATOM 696 C C . THR A 1 96 ? 17.318 -0.478 -15.079 1.00 73.56 96 THR A C 1
ATOM 698 O O . THR A 1 96 ? 16.223 -0.150 -15.514 1.00 73.56 96 THR A O 1
ATOM 701 N N . LYS A 1 97 ? 18.452 -0.215 -15.734 1.00 75.31 97 LYS A N 1
ATOM 702 C CA . LYS A 1 97 ? 18.502 0.463 -17.040 1.00 75.31 97 LYS A CA 1
ATOM 703 C C . LYS A 1 97 ? 18.202 -0.485 -18.218 1.00 75.31 97 LYS A C 1
ATOM 705 O O . LYS A 1 97 ? 18.559 -0.178 -19.354 1.00 75.31 97 LYS A O 1
ATOM 710 N N . LYS A 1 98 ? 17.624 -1.669 -17.964 1.00 74.69 98 LYS A N 1
ATOM 711 C CA . LYS A 1 98 ? 17.357 -2.678 -19.000 1.00 74.69 98 LYS A CA 1
ATOM 712 C C . LYS A 1 98 ? 16.145 -2.249 -19.827 1.00 74.69 98 LYS A C 1
ATOM 714 O O . LYS A 1 98 ? 15.027 -2.229 -19.333 1.00 74.69 98 LYS A O 1
ATOM 719 N N . LYS A 1 99 ? 16.370 -1.942 -21.106 1.00 79.69 99 LYS A N 1
ATOM 720 C CA . LYS A 1 99 ? 15.338 -1.473 -22.052 1.00 79.69 99 LYS A CA 1
ATOM 721 C C . LYS A 1 99 ? 15.003 -2.522 -23.115 1.00 79.69 99 LYS A C 1
ATOM 723 O O . LYS A 1 99 ? 14.800 -2.195 -24.280 1.00 79.69 99 LYS A O 1
ATOM 728 N N . THR A 1 100 ? 14.998 -3.798 -22.740 1.00 84.62 100 THR A N 1
ATOM 729 C CA . THR A 1 100 ? 14.619 -4.880 -23.659 1.00 84.62 100 THR A CA 1
ATOM 730 C C . THR A 1 100 ? 13.100 -4.986 -23.716 1.00 84.62 100 THR A C 1
ATOM 732 O O . THR A 1 100 ? 12.442 -4.919 -22.680 1.00 84.62 100 THR A O 1
ATOM 735 N N . TRP A 1 101 ? 12.533 -5.184 -24.906 1.00 83.12 101 TRP A N 1
ATOM 736 C CA . TRP A 1 101 ? 11.082 -5.298 -25.073 1.00 83.12 101 TRP A CA 1
ATOM 737 C C . TRP A 1 101 ? 10.461 -6.429 -24.250 1.00 83.12 101 TRP A C 1
ATOM 739 O O . TRP A 1 101 ? 9.387 -6.227 -23.695 1.00 83.12 101 TRP A O 1
ATOM 749 N N . ASP A 1 102 ? 11.155 -7.556 -24.087 1.00 82.94 102 ASP A N 1
ATOM 750 C CA . ASP A 1 102 ? 10.675 -8.662 -23.250 1.00 82.94 102 ASP A CA 1
ATOM 751 C C . ASP A 1 102 ? 10.573 -8.240 -21.779 1.00 82.94 102 ASP A C 1
ATOM 753 O O . ASP A 1 102 ? 9.550 -8.447 -21.134 1.00 82.94 102 ASP A O 1
ATOM 757 N N . TYR A 1 103 ? 11.584 -7.534 -21.267 1.00 82.50 103 TYR A N 1
ATOM 758 C CA . TYR A 1 103 ? 11.560 -6.984 -19.911 1.00 82.50 103 TYR A CA 1
ATOM 759 C C . TYR A 1 103 ? 10.415 -5.980 -19.728 1.00 82.50 103 TYR A C 1
ATOM 761 O O . TYR A 1 103 ? 9.641 -6.081 -18.781 1.00 82.50 103 TYR A O 1
ATOM 769 N N . LEU A 1 104 ? 10.244 -5.051 -20.667 1.00 84.62 104 LEU A N 1
ATOM 770 C CA . LEU A 1 104 ? 9.161 -4.070 -20.605 1.00 84.62 104 LEU A CA 1
ATOM 771 C C . LEU A 1 104 ? 7.792 -4.756 -20.670 1.00 84.62 104 LEU A C 1
ATOM 773 O O . LEU A 1 104 ? 6.922 -4.422 -19.876 1.00 84.62 104 LEU A O 1
ATOM 777 N N . SER A 1 105 ? 7.623 -5.761 -21.536 1.00 84.31 105 SER A N 1
ATOM 778 C CA . SER A 1 105 ? 6.382 -6.538 -21.636 1.00 84.31 105 SER A CA 1
ATOM 779 C C . SER A 1 105 ? 6.004 -7.178 -20.305 1.00 84.31 105 SER A C 1
ATOM 781 O O . SER A 1 105 ? 4.872 -7.029 -19.852 1.00 84.31 105 SER A O 1
ATOM 783 N N . THR A 1 106 ? 6.976 -7.777 -19.609 1.00 83.19 106 THR A N 1
ATOM 784 C CA . THR A 1 106 ? 6.734 -8.351 -18.283 1.00 83.19 106 THR A CA 1
ATOM 785 C C . THR A 1 106 ? 6.326 -7.303 -17.259 1.00 83.19 106 THR A C 1
ATOM 787 O O . THR A 1 106 ? 5.449 -7.589 -16.456 1.00 83.19 106 THR A O 1
ATOM 790 N N . VAL A 1 107 ? 6.891 -6.092 -17.319 1.00 85.56 107 VAL A N 1
ATOM 791 C CA . VAL A 1 107 ? 6.565 -4.993 -16.396 1.00 85.56 107 VAL A CA 1
ATOM 792 C C . VAL A 1 107 ? 5.179 -4.407 -16.686 1.00 85.56 107 VAL A C 1
ATOM 794 O O . VAL A 1 107 ? 4.446 -4.078 -15.759 1.00 85.56 107 VAL A O 1
ATOM 797 N N . PHE A 1 108 ? 4.775 -4.325 -17.957 1.00 84.31 108 PHE A N 1
ATOM 798 C CA . PHE A 1 108 ? 3.420 -3.915 -18.338 1.00 84.31 108 PHE A CA 1
ATOM 799 C C . PHE A 1 108 ? 2.357 -4.924 -17.890 1.00 84.31 108 PHE A C 1
ATOM 801 O O . PHE A 1 108 ? 1.294 -4.506 -17.438 1.00 84.31 108 PHE A O 1
ATOM 808 N N . VAL A 1 109 ? 2.644 -6.229 -17.987 1.00 82.19 109 VAL A N 1
ATOM 809 C CA . VAL A 1 109 ? 1.746 -7.297 -17.507 1.00 82.19 109 VAL A CA 1
ATOM 810 C C . VAL A 1 109 ? 1.702 -7.346 -15.987 1.00 82.19 109 VAL A C 1
ATOM 812 O O . VAL A 1 109 ? 0.626 -7.481 -15.409 1.00 82.19 109 VAL A O 1
ATOM 815 N N . SER A 1 110 ? 2.865 -7.285 -15.337 1.00 79.25 110 SER A N 1
ATOM 816 C CA . SER A 1 110 ? 2.947 -7.394 -13.886 1.00 79.25 110 SER A CA 1
ATOM 817 C C 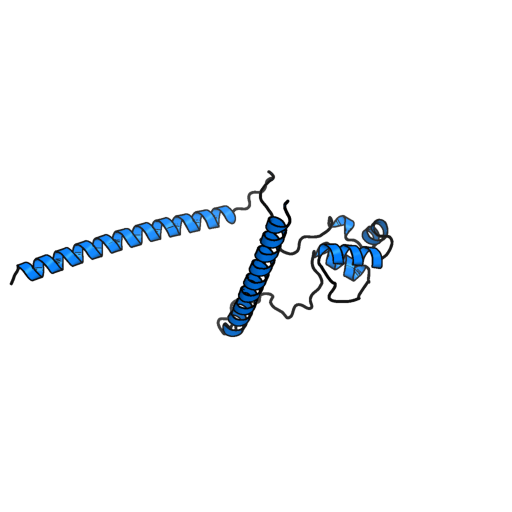. SER A 1 110 ? 2.433 -6.141 -13.203 1.00 79.25 110 SER A C 1
ATOM 819 O O . SER A 1 110 ? 1.947 -6.261 -12.095 1.00 79.25 110 SER A O 1
ATOM 821 N N . GLY A 1 111 ? 2.554 -4.963 -13.821 1.00 79.06 111 GLY A N 1
ATOM 822 C CA . GLY A 1 111 ? 2.252 -3.688 -13.177 1.00 79.06 111 GLY A CA 1
ATOM 823 C C . GLY A 1 111 ? 3.270 -3.272 -12.119 1.00 79.06 111 GLY A C 1
ATOM 824 O O . GLY A 1 111 ? 2.972 -2.437 -11.272 1.00 79.06 111 GLY A O 1
ATOM 825 N N . ALA A 1 112 ? 4.459 -3.874 -12.119 1.00 80.44 112 ALA A N 1
ATOM 826 C CA . ALA A 1 112 ? 5.521 -3.559 -11.176 1.00 80.44 112 ALA A CA 1
ATOM 827 C C . ALA A 1 112 ? 6.889 -3.818 -11.796 1.00 80.44 112 ALA A C 1
ATOM 829 O O . ALA A 1 112 ? 7.082 -4.770 -12.560 1.00 80.44 112 ALA A O 1
ATOM 830 N N . TRP A 1 113 ? 7.876 -3.008 -11.412 1.00 82.62 113 TRP A N 1
ATOM 831 C CA . TRP A 1 113 ? 9.263 -3.301 -11.737 1.00 82.62 113 TRP A CA 1
ATOM 832 C C . TRP A 1 113 ? 9.637 -4.687 -11.221 1.00 82.62 113 TRP A C 1
ATOM 834 O O . TRP A 1 113 ? 9.329 -5.024 -10.078 1.00 82.62 113 TRP A O 1
ATOM 844 N N . ALA A 1 114 ? 10.341 -5.474 -12.040 1.00 68.75 114 ALA A N 1
ATOM 845 C CA . ALA A 1 114 ? 10.897 -6.741 -11.590 1.00 68.75 114 ALA A CA 1
ATOM 846 C C . ALA A 1 114 ? 11.971 -6.459 -10.532 1.00 68.75 114 ALA A C 1
ATOM 848 O O . ALA A 1 114 ? 13.152 -6.263 -10.832 1.00 68.75 114 ALA A O 1
ATOM 849 N N . THR A 1 115 ? 11.553 -6.391 -9.276 1.00 62.88 115 THR A N 1
ATOM 850 C CA . THR A 1 115 ? 12.454 -6.496 -8.147 1.00 62.88 115 THR A CA 1
ATOM 851 C C . THR A 1 115 ? 13.024 -7.908 -8.197 1.00 62.88 115 THR A C 1
ATOM 853 O O . THR A 1 115 ? 12.305 -8.880 -8.437 1.00 62.88 115 THR A O 1
ATOM 856 N N . LYS A 1 116 ? 14.340 -8.058 -8.005 1.00 52.81 116 LYS A N 1
ATOM 857 C CA . LYS A 1 116 ? 14.849 -9.355 -7.556 1.00 52.81 116 LYS A CA 1
ATOM 858 C C . LYS A 1 116 ? 14.120 -9.605 -6.246 1.00 52.81 116 LYS A C 1
ATOM 860 O O . LYS A 1 116 ? 14.451 -8.967 -5.249 1.00 52.81 116 LYS A O 1
ATOM 865 N N . ALA A 1 117 ? 13.091 -10.442 -6.278 1.00 46.47 117 ALA A N 1
ATOM 866 C CA . ALA A 1 117 ? 12.438 -10.910 -5.081 1.00 46.47 117 ALA A CA 1
ATOM 867 C C . ALA A 1 117 ? 13.537 -11.576 -4.253 1.00 46.47 117 ALA A C 1
ATOM 869 O O . ALA A 1 117 ? 13.939 -12.705 -4.523 1.00 46.47 117 ALA A O 1
ATOM 870 N N . ARG A 1 118 ? 14.084 -10.856 -3.268 1.00 43.88 118 ARG A N 1
ATOM 871 C CA . ARG A 1 118 ? 14.630 -11.520 -2.096 1.00 43.88 118 ARG A CA 1
ATOM 872 C C . ARG A 1 118 ? 13.403 -12.207 -1.526 1.00 43.88 118 ARG A C 1
ATOM 874 O O . ARG A 1 118 ? 12.488 -11.524 -1.081 1.00 43.88 118 ARG A O 1
ATOM 881 N N . THR A 1 119 ? 13.325 -13.505 -1.774 1.00 41.53 119 THR A N 1
ATOM 882 C CA . THR A 1 119 ? 12.203 -14.400 -1.505 1.00 41.53 119 THR A CA 1
ATOM 883 C C . THR A 1 119 ? 11.490 -14.024 -0.209 1.00 41.53 119 THR A C 1
ATOM 885 O O . THR A 1 119 ? 11.907 -14.407 0.875 1.00 41.53 119 THR A O 1
ATOM 888 N N . LEU A 1 120 ? 10.415 -13.250 -0.347 1.00 45.00 120 LEU A N 1
ATOM 889 C CA . LEU A 1 120 ? 9.369 -13.029 0.654 1.00 45.00 120 LEU A CA 1
ATOM 890 C C . LEU A 1 120 ? 8.048 -13.616 0.131 1.00 45.00 120 LEU A C 1
ATOM 892 O O . LEU A 1 120 ? 6.959 -13.166 0.466 1.00 45.00 120 LEU A O 1
ATOM 896 N N . ALA A 1 121 ? 8.151 -14.630 -0.731 1.00 36.53 121 ALA A N 1
ATOM 897 C CA . ALA A 1 121 ? 7.031 -15.431 -1.181 1.00 36.53 121 ALA A CA 1
ATOM 898 C C . ALA A 1 121 ? 7.094 -16.792 -0.479 1.00 36.53 121 ALA A C 1
ATOM 900 O O . ALA A 1 121 ? 7.807 -17.692 -0.904 1.00 36.53 121 ALA A O 1
ATOM 901 N N . ARG A 1 122 ? 6.334 -16.893 0.614 1.00 41.59 122 ARG A N 1
ATOM 902 C CA . ARG A 1 122 ? 5.311 -17.930 0.790 1.00 41.59 122 ARG A CA 1
ATOM 903 C C . ARG A 1 122 ? 5.748 -19.366 0.435 1.00 41.59 122 ARG A C 1
ATOM 905 O O . ARG A 1 122 ? 5.327 -19.912 -0.577 1.00 41.59 122 ARG A O 1
ATOM 912 N N . SER A 1 123 ? 6.486 -20.005 1.336 1.00 33.28 123 SER A N 1
ATOM 913 C CA . SER A 1 123 ? 6.324 -21.435 1.648 1.00 33.28 123 SER A CA 1
ATOM 914 C C . SER A 1 123 ? 5.727 -21.472 3.054 1.00 33.28 123 SER A C 1
ATOM 916 O O . SER A 1 123 ? 6.255 -20.803 3.932 1.00 33.28 123 SER A O 1
ATOM 918 N N . GLY A 1 124 ? 4.514 -21.987 3.255 1.00 33.41 124 GLY A N 1
ATOM 919 C CA . GLY A 1 124 ? 4.342 -23.377 3.694 1.00 33.41 124 GLY A CA 1
ATOM 920 C C . GLY A 1 124 ? 4.541 -23.470 5.220 1.00 33.41 124 GLY A C 1
ATOM 921 O O . GLY A 1 124 ? 5.508 -22.908 5.716 1.00 33.41 124 GLY A O 1
ATOM 922 N N . PRO A 1 125 ? 3.627 -24.091 5.984 1.00 42.44 125 PRO A N 1
ATOM 923 C CA . PRO A 1 125 ? 3.573 -23.953 7.437 1.00 42.44 125 PRO A CA 1
ATOM 924 C C . PRO A 1 125 ? 4.730 -24.711 8.102 1.00 42.44 125 PRO A C 1
ATOM 926 O O . PRO A 1 125 ? 4.679 -25.927 8.230 1.00 42.44 125 PRO A O 1
ATOM 929 N N . GLU A 1 126 ? 5.751 -23.987 8.544 1.00 34.09 126 GLU A N 1
ATOM 930 C CA . GLU A 1 126 ? 6.752 -24.448 9.511 1.00 34.09 126 GLU A CA 1
ATOM 931 C C . GLU A 1 126 ? 6.781 -23.414 10.652 1.00 34.09 126 GLU A C 1
ATOM 933 O O . GLU A 1 126 ? 6.911 -22.212 10.385 1.00 34.09 126 GLU A O 1
ATOM 938 N N . PRO A 1 127 ? 6.584 -23.827 11.917 1.00 47.03 127 PRO A N 1
ATOM 939 C CA . PRO A 1 127 ? 6.564 -22.917 13.046 1.00 47.03 127 PRO A CA 1
ATOM 940 C C . PRO A 1 127 ? 8.001 -22.670 13.509 1.00 47.03 127 PRO A C 1
ATOM 942 O O . PRO A 1 127 ? 8.617 -23.534 14.126 1.00 47.03 127 PRO A O 1
ATOM 945 N N . GLY A 1 128 ? 8.537 -21.476 13.263 1.00 50.12 128 GLY A N 1
ATOM 946 C CA . GLY A 1 128 ? 9.765 -21.069 13.943 1.00 50.12 128 GLY A CA 1
ATOM 947 C C . GLY A 1 128 ? 10.558 -19.985 13.238 1.00 50.12 128 GLY A C 1
ATOM 948 O O . GLY A 1 128 ? 11.241 -20.233 12.253 1.00 50.12 128 GLY A O 1
ATOM 949 N N . SER A 1 129 ? 10.545 -18.793 13.831 1.00 47.19 129 SER A N 1
ATOM 950 C CA . SER A 1 129 ? 11.398 -17.643 13.509 1.00 47.19 129 SER A CA 1
ATOM 951 C C . SER A 1 129 ? 11.138 -16.960 12.163 1.00 47.19 129 SER A C 1
ATOM 953 O O . SER A 1 129 ? 12.015 -16.757 11.326 1.00 47.19 129 SER A O 1
ATOM 955 N N . VAL A 1 130 ? 9.926 -16.425 12.021 1.00 51.56 130 VAL A N 1
ATOM 956 C CA . VAL A 1 130 ? 9.861 -15.072 11.461 1.00 51.56 130 VAL A CA 1
ATOM 957 C C . VAL A 1 130 ? 10.652 -14.201 12.436 1.00 51.56 130 VAL A C 1
ATOM 959 O O . VAL A 1 130 ? 10.316 -14.170 13.616 1.00 51.56 130 VAL A O 1
ATOM 962 N N . ASN A 1 131 ? 11.746 -13.585 11.984 1.00 63.41 131 ASN A N 1
ATOM 963 C CA . ASN A 1 131 ? 12.540 -12.685 12.819 1.00 63.41 131 ASN A CA 1
ATOM 964 C C . ASN A 1 131 ? 11.669 -11.460 13.127 1.00 63.41 131 ASN A C 1
ATOM 966 O O . ASN A 1 131 ? 11.644 -10.491 12.367 1.00 63.41 131 ASN A O 1
ATOM 970 N N . GLU A 1 132 ? 10.890 -11.559 14.199 1.00 63.16 132 GLU A N 1
ATOM 971 C CA . GLU A 1 132 ? 9.911 -10.579 14.666 1.00 63.16 132 GLU A CA 1
ATOM 972 C C . GLU A 1 132 ? 10.556 -9.196 14.809 1.00 63.16 132 GLU A C 1
ATOM 974 O O . GLU A 1 132 ? 9.979 -8.185 14.423 1.00 63.16 132 GLU A O 1
ATOM 979 N N . GLU A 1 133 ? 11.834 -9.162 15.184 1.00 63.97 133 GLU A N 1
ATOM 980 C CA . GLU A 1 133 ? 12.643 -7.947 15.241 1.00 63.97 133 GLU A CA 1
ATOM 981 C C . GLU A 1 133 ? 12.895 -7.301 13.876 1.00 63.97 133 GLU A C 1
ATOM 983 O O . GLU A 1 133 ? 12.911 -6.078 13.773 1.00 63.97 133 GLU A O 1
ATOM 988 N N . ALA A 1 134 ? 13.058 -8.079 12.805 1.00 69.38 134 ALA A N 1
ATOM 989 C CA . ALA A 1 134 ? 13.225 -7.521 11.464 1.00 69.38 134 ALA A CA 1
ATOM 990 C C . ALA A 1 134 ? 11.913 -6.914 10.940 1.00 69.38 134 ALA A C 1
ATOM 992 O O . ALA A 1 134 ? 11.941 -5.908 10.226 1.00 69.38 134 ALA A O 1
ATOM 993 N N . LEU A 1 135 ? 10.772 -7.498 11.318 1.00 77.50 135 LEU A N 1
ATOM 994 C CA . LEU A 1 135 ? 9.454 -6.938 11.024 1.00 77.50 135 LEU A CA 1
ATOM 995 C C . LEU A 1 135 ? 9.187 -5.679 11.848 1.00 77.50 135 LEU A C 1
ATOM 997 O O . LEU A 1 135 ? 8.847 -4.655 11.262 1.00 77.50 135 LEU A O 1
ATOM 1001 N N . ALA A 1 136 ? 9.455 -5.705 13.152 1.00 74.94 136 ALA A N 1
ATOM 1002 C CA . ALA A 1 136 ? 9.308 -4.544 14.026 1.00 74.94 136 ALA A CA 1
ATOM 1003 C C . ALA A 1 136 ? 10.215 -3.375 13.595 1.00 74.94 136 ALA A C 1
ATOM 1005 O O . ALA A 1 136 ? 9.813 -2.212 13.618 1.00 74.94 136 ALA A O 1
ATOM 1006 N N . GLN A 1 137 ? 11.436 -3.659 13.127 1.00 76.00 137 GLN A N 1
ATOM 1007 C CA . GLN A 1 137 ? 12.331 -2.636 12.574 1.00 76.00 137 GLN A CA 1
ATOM 1008 C C . GLN A 1 137 ? 11.804 -2.038 11.265 1.00 76.00 137 GLN A C 1
ATOM 1010 O O . GLN A 1 137 ? 11.946 -0.833 11.032 1.00 76.00 137 GLN A O 1
ATOM 1015 N N . LEU A 1 138 ? 11.212 -2.861 10.396 1.00 79.62 138 LEU A N 1
ATOM 1016 C CA . LEU A 1 138 ? 10.594 -2.386 9.162 1.00 79.62 138 LEU A CA 1
ATOM 1017 C C . LEU A 1 138 ? 9.373 -1.515 9.473 1.00 79.62 138 LEU A C 1
ATOM 1019 O O . LEU A 1 138 ? 9.262 -0.422 8.921 1.00 79.62 138 LEU A O 1
ATOM 1023 N N . GLU A 1 139 ? 8.508 -1.977 10.372 1.00 85.75 139 GLU A N 1
ATOM 1024 C CA . GLU A 1 139 ? 7.318 -1.271 10.840 1.00 85.75 139 GLU A CA 1
ATOM 1025 C C . GLU A 1 139 ? 7.690 0.076 11.465 1.00 85.75 139 GLU A C 1
ATOM 1027 O O . GLU A 1 139 ? 7.218 1.117 11.012 1.00 85.75 139 GLU A O 1
ATOM 1032 N N . GLY A 1 140 ? 8.653 0.097 12.388 1.00 85.06 140 GLY A N 1
ATOM 1033 C CA . GLY A 1 140 ? 9.129 1.335 13.002 1.00 85.06 140 GLY A CA 1
ATOM 1034 C C . GLY A 1 140 ? 9.747 2.316 11.999 1.00 85.06 140 GLY A C 1
ATOM 1035 O O . GLY A 1 140 ? 9.639 3.531 12.165 1.00 85.06 140 GLY A O 1
ATOM 1036 N N . ARG A 1 141 ? 10.381 1.823 10.928 1.00 90.00 141 ARG A N 1
ATOM 1037 C CA . ARG A 1 141 ? 10.898 2.685 9.855 1.00 90.00 141 ARG A CA 1
ATOM 1038 C C . ARG A 1 141 ? 9.779 3.233 8.970 1.00 90.00 141 ARG A C 1
ATOM 1040 O O . ARG A 1 141 ? 9.906 4.351 8.475 1.00 90.00 141 ARG A O 1
ATOM 1047 N N . LEU A 1 142 ? 8.730 2.448 8.733 1.00 90.44 142 LEU A N 1
ATOM 1048 C CA . LEU A 1 142 ? 7.571 2.876 7.956 1.00 90.44 142 LEU A CA 1
ATOM 1049 C C . LEU A 1 142 ? 6.771 3.933 8.711 1.00 90.44 142 LEU A C 1
ATOM 1051 O O . LEU A 1 142 ? 6.504 4.973 8.121 1.00 90.44 142 LEU A O 1
ATOM 1055 N N . LEU A 1 143 ? 6.503 3.722 10.003 1.00 90.94 143 LEU A N 1
ATOM 1056 C CA . LEU A 1 143 ? 5.819 4.696 10.858 1.00 90.94 143 LEU A CA 1
ATOM 1057 C C . LEU A 1 143 ? 6.542 6.046 10.855 1.00 90.94 143 LEU A C 1
ATOM 1059 O O . LEU A 1 143 ? 5.966 7.039 10.438 1.00 90.94 143 LEU A O 1
ATOM 1063 N N . ARG A 1 144 ? 7.858 6.065 11.110 1.00 89.06 144 ARG A N 1
ATOM 1064 C CA . ARG A 1 144 ? 8.640 7.316 11.051 1.00 89.06 144 ARG A CA 1
ATOM 1065 C C . ARG A 1 144 ? 8.580 8.021 9.699 1.00 89.06 144 ARG A C 1
ATOM 1067 O O . ARG A 1 144 ? 8.690 9.239 9.627 1.00 89.06 144 ARG A O 1
ATOM 1074 N N . ARG A 1 145 ? 8.498 7.263 8.604 1.00 92.44 145 ARG A N 1
ATOM 1075 C CA . ARG A 1 145 ? 8.416 7.849 7.263 1.00 92.44 145 ARG A CA 1
ATOM 1076 C C . ARG A 1 145 ? 7.023 8.408 6.987 1.00 92.44 145 ARG A C 1
ATOM 1078 O O . ARG A 1 145 ? 6.927 9.374 6.239 1.00 92.44 145 ARG A O 1
ATOM 1085 N N . ILE A 1 146 ? 5.986 7.800 7.557 1.00 93.56 146 ILE A N 1
ATOM 1086 C CA . ILE A 1 146 ? 4.617 8.314 7.518 1.00 93.56 146 ILE A CA 1
ATOM 1087 C C . ILE A 1 146 ? 4.559 9.627 8.299 1.00 93.56 146 ILE A C 1
ATOM 1089 O O . ILE A 1 146 ? 4.185 10.626 7.698 1.00 93.56 146 ILE A O 1
ATOM 1093 N N . ASP A 1 147 ? 5.080 9.669 9.527 1.00 93.19 147 ASP A N 1
ATOM 1094 C CA . ASP A 1 147 ? 5.114 10.891 10.347 1.00 93.19 147 ASP A CA 1
ATOM 1095 C C . ASP A 1 147 ? 5.805 12.053 9.604 1.00 93.19 147 ASP A C 1
ATOM 1097 O O . ASP A 1 147 ? 5.271 13.151 9.481 1.00 93.19 147 ASP A O 1
ATOM 1101 N N . GLN A 1 148 ? 6.961 11.790 8.983 1.00 89.56 148 GLN A N 1
ATOM 1102 C CA . GLN A 1 148 ? 7.683 12.789 8.180 1.00 89.56 148 GLN A CA 1
ATOM 1103 C C . GLN A 1 148 ? 6.911 13.265 6.943 1.00 89.56 148 GLN A C 1
ATOM 1105 O O . GLN A 1 148 ? 7.117 14.382 6.463 1.00 89.56 148 GLN A O 1
ATOM 1110 N N . LEU A 1 149 ? 6.090 12.400 6.345 1.00 93.00 149 LEU A N 1
ATOM 1111 C CA . LEU A 1 149 ? 5.246 12.783 5.217 1.00 93.00 149 LEU A CA 1
ATOM 1112 C C . LEU A 1 149 ? 4.047 13.602 5.690 1.00 93.00 149 LEU A C 1
ATOM 1114 O O . LEU A 1 149 ? 3.693 14.561 5.010 1.00 93.00 149 LEU A O 1
ATOM 1118 N N . GLU A 1 150 ? 3.466 13.265 6.839 1.00 95.50 150 GLU A N 1
ATOM 1119 C CA . GLU A 1 150 ? 2.384 14.027 7.459 1.00 95.50 150 GLU A CA 1
ATOM 1120 C C . GLU A 1 150 ? 2.842 15.439 7.821 1.00 95.50 150 GLU A C 1
ATOM 1122 O O . GLU A 1 150 ? 2.203 16.400 7.396 1.00 95.50 150 GLU A O 1
ATOM 1127 N N . GLU A 1 151 ? 3.997 15.588 8.475 1.00 91.06 151 GLU A N 1
ATOM 1128 C CA . GLU A 1 151 ? 4.585 16.899 8.786 1.00 91.06 151 GLU A CA 1
ATOM 1129 C C . GLU A 1 151 ? 4.794 17.741 7.521 1.00 91.06 151 GLU A C 1
ATOM 1131 O O . GLU A 1 151 ? 4.370 18.893 7.456 1.00 91.06 151 GLU A O 1
ATOM 1136 N N . ARG A 1 152 ? 5.358 17.155 6.458 1.00 92.56 152 ARG A N 1
ATOM 1137 C CA . ARG A 1 152 ? 5.557 17.863 5.180 1.00 92.56 152 ARG A CA 1
ATOM 1138 C C . ARG A 1 152 ? 4.247 18.261 4.512 1.00 92.56 152 ARG A C 1
ATOM 1140 O O . ARG A 1 152 ? 4.182 19.305 3.867 1.00 92.56 152 ARG A O 1
ATOM 1147 N N . ILE A 1 153 ? 3.215 17.427 4.608 1.00 94.94 153 ILE A N 1
ATOM 1148 C CA . ILE A 1 153 ? 1.888 17.743 4.072 1.00 94.94 153 ILE A CA 1
ATOM 1149 C C . ILE A 1 153 ? 1.267 18.893 4.868 1.00 94.94 153 ILE A C 1
ATOM 1151 O O . ILE A 1 153 ? 0.730 19.818 4.258 1.00 94.94 153 ILE A O 1
ATOM 1155 N N . ILE A 1 154 ? 1.379 18.871 6.197 1.00 94.25 154 ILE A N 1
ATOM 1156 C CA . ILE A 1 154 ? 0.916 19.950 7.076 1.00 94.25 154 ILE A CA 1
ATOM 1157 C C . ILE A 1 154 ? 1.639 21.256 6.728 1.00 94.25 154 ILE A C 1
ATOM 1159 O O . ILE A 1 154 ? 0.974 22.252 6.456 1.00 94.25 154 ILE A O 1
ATOM 1163 N N . GLU A 1 155 ? 2.968 21.241 6.609 1.00 91.06 155 GLU A N 1
ATOM 1164 C CA . GLU A 1 155 ? 3.757 22.415 6.209 1.00 91.06 155 GLU A CA 1
ATOM 1165 C C . GLU A 1 155 ? 3.326 22.973 4.845 1.00 91.06 155 GLU A C 1
ATOM 1167 O O . GLU A 1 155 ? 3.203 24.187 4.670 1.00 91.06 155 GLU A O 1
ATOM 1172 N N . LEU A 1 156 ? 3.067 22.107 3.860 1.00 92.38 156 LEU A N 1
ATOM 1173 C CA . LEU A 1 156 ? 2.579 22.535 2.547 1.00 92.38 156 LEU A CA 1
ATOM 1174 C C . LEU A 1 156 ? 1.181 23.156 2.634 1.00 92.38 156 LEU A C 1
ATOM 1176 O O . LEU A 1 156 ? 0.916 24.156 1.962 1.00 92.38 156 LEU A O 1
ATOM 1180 N N . PHE A 1 157 ? 0.293 22.602 3.461 1.00 92.19 157 PHE A N 1
ATOM 1181 C CA . PHE A 1 157 ? -1.029 23.180 3.693 1.00 92.19 157 PHE A CA 1
ATOM 1182 C C . PHE A 1 157 ? -0.948 24.531 4.400 1.00 92.19 157 PHE A C 1
ATOM 1184 O O . PHE A 1 157 ? -1.628 25.468 3.981 1.00 92.19 157 PHE A O 1
ATOM 1191 N N . GLU A 1 158 ? -0.092 24.674 5.407 1.00 90.12 158 GLU A N 1
ATOM 1192 C CA . GLU A 1 158 ? 0.129 25.946 6.096 1.00 90.12 158 GLU A CA 1
ATOM 1193 C C . GLU A 1 158 ? 0.695 27.006 5.150 1.00 90.12 158 GLU A C 1
ATOM 1195 O O . GLU A 1 158 ? 0.197 28.131 5.116 1.00 90.12 158 GLU A O 1
ATOM 1200 N N . GLN A 1 159 ? 1.661 26.648 4.301 1.00 86.69 159 GLN A N 1
ATOM 1201 C CA . GLN A 1 159 ? 2.202 27.553 3.283 1.00 86.69 159 GLN A CA 1
ATOM 1202 C C . GLN A 1 159 ? 1.144 27.978 2.257 1.00 86.69 159 GLN A C 1
ATOM 1204 O O . GLN A 1 159 ? 1.128 29.134 1.831 1.00 86.69 159 GLN A O 1
ATOM 1209 N N . LEU A 1 160 ? 0.249 27.070 1.857 1.00 85.81 160 LEU A N 1
ATOM 1210 C CA . LEU A 1 160 ? -0.860 27.382 0.951 1.00 85.81 160 LEU A CA 1
ATOM 1211 C C . LEU A 1 160 ? -1.919 28.273 1.610 1.00 85.81 160 LEU A C 1
ATOM 1213 O O . LEU A 1 160 ? -2.464 29.156 0.947 1.00 85.81 160 LEU A O 1
ATOM 1217 N N . LEU A 1 161 ? -2.191 28.073 2.901 1.00 83.19 161 LEU A N 1
ATOM 1218 C CA . LEU A 1 161 ? -3.111 28.905 3.676 1.00 83.19 161 LEU A CA 1
ATOM 1219 C C . 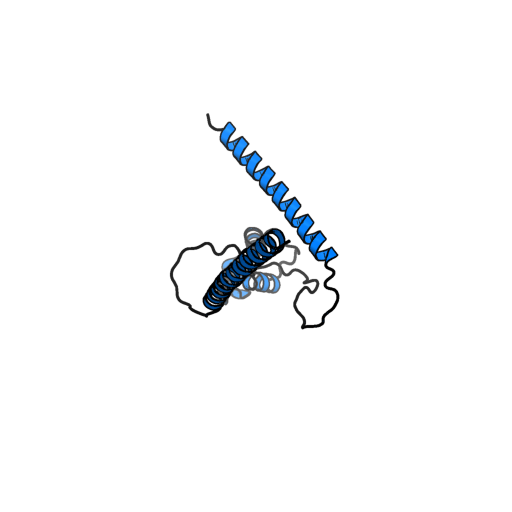LEU A 1 161 ? -2.538 30.307 3.920 1.00 83.19 161 LEU A C 1
ATOM 1221 O O . LEU A 1 161 ? -3.270 31.283 3.802 1.00 83.19 161 LEU A O 1
ATOM 1225 N N . GLN A 1 162 ? -1.234 30.421 4.180 1.00 77.25 162 GLN A N 1
ATOM 1226 C CA . GLN A 1 162 ? -0.545 31.702 4.376 1.00 77.25 162 GLN A CA 1
ATOM 1227 C C . GLN A 1 162 ? -0.299 32.469 3.065 1.00 77.25 162 GLN A C 1
ATOM 1229 O O . GLN A 1 162 ? -0.127 33.684 3.087 1.00 77.25 162 GLN A O 1
ATOM 1234 N N . ARG A 1 163 ? -0.284 31.786 1.909 1.00 67.19 163 ARG A N 1
ATOM 1235 C CA . ARG A 1 163 ? -0.165 32.412 0.576 1.00 67.19 163 ARG A CA 1
ATOM 1236 C C . ARG A 1 163 ? -1.494 32.858 -0.040 1.00 67.19 163 ARG A C 1
ATOM 1238 O O . ARG A 1 163 ? -1.480 33.363 -1.165 1.00 67.19 163 ARG A O 1
ATOM 1245 N N . ARG A 1 164 ? -2.631 32.690 0.642 1.00 49.28 164 ARG A N 1
ATOM 1246 C CA . ARG A 1 164 ? -3.888 33.322 0.217 1.00 49.28 164 ARG A CA 1
ATOM 1247 C C . ARG A 1 164 ? -3.883 34.803 0.637 1.00 49.28 164 ARG A C 1
ATOM 1249 O O . ARG A 1 164 ? -3.692 35.049 1.824 1.00 49.28 164 ARG A O 1
ATOM 1256 N N . PRO A 1 165 ? -4.056 35.760 -0.296 1.00 55.12 165 PRO A N 1
ATOM 1257 C CA . PRO A 1 165 ? -4.274 37.166 0.047 1.00 55.12 165 PRO A CA 1
ATOM 1258 C C . PRO A 1 165 ? -5.620 37.381 0.750 1.00 55.12 165 PRO A C 1
ATOM 1260 O O . PRO A 1 165 ? -6.555 36.580 0.500 1.00 55.12 165 PRO A O 1
#